Protein AF-A0A944C088-F1 (afdb_monomer_lite)

Secondary structure (DSSP, 8-state):
-HHHHHHHHHHHHHHHHHHHHHHHHHHHHHHHTTT-HHHHHHHHHHTTGGG-HHHHHHHHHHHHHHSHHHHH-HHHHHHHHHHHHHHHHHHHHT--SPPP---HHHHHHHHHHHHHHHHHHHHHHHT--SHHHHHHHHHHHHHHHHHTHHHHHHHHHHHHHHHHHHTT-

Structure (mmCIF, N/CA/C/O backbone):
data_AF-A0A944C088-F1
#
_entry.id   AF-A0A944C088-F1
#
loop_
_atom_site.group_PDB
_atom_site.id
_atom_site.type_symbol
_atom_site.label_atom_id
_atom_site.label_alt_id
_atom_site.label_comp_id
_atom_site.label_asym_id
_atom_site.label_entity_id
_atom_site.label_seq_id
_atom_site.pdbx_PDB_ins_code
_atom_site.Cartn_x
_atom_site.Cartn_y
_atom_site.Cartn_z
_atom_site.occupancy
_atom_site.B_iso_or_equiv
_atom_site.auth_seq_id
_atom_site.auth_comp_id
_atom_site.auth_asym_id
_atom_site.auth_atom_id
_atom_site.pdbx_PDB_model_num
ATOM 1 N N . MET A 1 1 ? -7.227 -4.235 27.560 1.00 57.50 1 MET A N 1
ATOM 2 C CA . MET A 1 1 ? -5.923 -3.818 27.001 1.00 57.50 1 MET A CA 1
ATOM 3 C C . MET A 1 1 ? -5.309 -4.915 26.130 1.00 57.50 1 MET A C 1
ATOM 5 O O . MET A 1 1 ? -5.017 -4.638 24.977 1.00 57.50 1 MET A O 1
ATOM 9 N N . GLU A 1 2 ? -5.229 -6.169 26.596 1.00 76.44 2 GLU A N 1
ATOM 10 C CA . GLU A 1 2 ? -4.625 -7.274 25.820 1.00 76.44 2 GLU A CA 1
ATOM 11 C C . GLU A 1 2 ? -5.345 -7.604 24.500 1.00 76.44 2 GLU A C 1
ATOM 13 O O . GLU A 1 2 ? -4.702 -7.726 23.464 1.00 76.44 2 GLU A O 1
ATOM 18 N N . ILE A 1 3 ? -6.683 -7.662 24.495 1.00 83.31 3 ILE A N 1
ATOM 19 C CA . ILE A 1 3 ? -7.457 -7.999 23.283 1.00 83.31 3 ILE A CA 1
ATOM 20 C C . ILE A 1 3 ? -7.271 -6.946 22.179 1.00 83.31 3 ILE A C 1
ATOM 22 O O . ILE A 1 3 ? -7.073 -7.296 21.021 1.00 83.31 3 ILE A O 1
ATOM 26 N N . SER A 1 4 ? -7.279 -5.654 22.530 1.00 81.88 4 SER A N 1
ATOM 27 C CA . SER A 1 4 ? -7.062 -4.565 21.564 1.00 81.88 4 SER A CA 1
ATOM 28 C C . SER A 1 4 ? -5.669 -4.644 20.931 1.00 81.88 4 SER A C 1
ATOM 30 O O . SER A 1 4 ? -5.515 -4.476 19.722 1.00 81.88 4 SER A O 1
ATOM 32 N N . LEU A 1 5 ? -4.650 -4.979 21.727 1.00 84.25 5 LEU A N 1
ATOM 33 C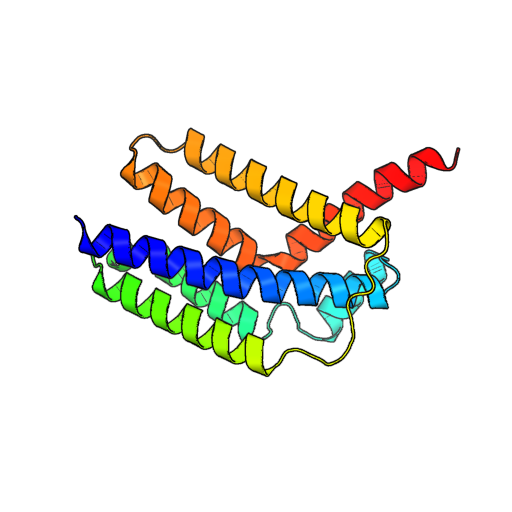 CA . LEU A 1 5 ? -3.292 -5.181 21.231 1.00 84.25 5 LEU A CA 1
ATOM 34 C C . LEU A 1 5 ? -3.218 -6.370 20.261 1.00 84.25 5 LEU A C 1
ATOM 36 O O . LEU A 1 5 ? -2.670 -6.224 19.171 1.00 84.25 5 LEU A O 1
ATOM 40 N N . ILE A 1 6 ? -3.828 -7.509 20.604 1.00 88.38 6 ILE A N 1
ATOM 41 C CA . ILE A 1 6 ? -3.881 -8.691 19.726 1.00 88.38 6 ILE A CA 1
ATOM 42 C C . ILE A 1 6 ? -4.569 -8.355 18.397 1.00 88.38 6 ILE A C 1
ATOM 44 O O . ILE A 1 6 ? -4.057 -8.705 17.333 1.00 88.38 6 ILE A O 1
ATOM 48 N N . VAL A 1 7 ? -5.694 -7.636 18.439 1.00 89.69 7 VAL A N 1
ATOM 49 C CA . VAL A 1 7 ? -6.434 -7.223 17.235 1.00 89.69 7 VAL A CA 1
ATOM 50 C C . VAL A 1 7 ? -5.597 -6.285 16.363 1.00 89.69 7 VAL A C 1
ATOM 52 O O . VAL A 1 7 ? -5.546 -6.477 15.151 1.00 89.69 7 VAL A O 1
ATOM 55 N N . ASN A 1 8 ? -4.890 -5.319 16.953 1.00 88.62 8 ASN A N 1
ATOM 56 C CA . ASN A 1 8 ? -4.021 -4.407 16.205 1.00 88.62 8 ASN A CA 1
ATOM 57 C C . ASN A 1 8 ? -2.825 -5.123 15.563 1.00 88.62 8 ASN A C 1
ATOM 59 O O . ASN A 1 8 ? -2.473 -4.817 14.425 1.00 88.62 8 ASN A O 1
ATOM 63 N N . ILE A 1 9 ? -2.233 -6.108 16.245 1.00 89.19 9 ILE A N 1
ATOM 64 C CA . ILE A 1 9 ? -1.174 -6.947 15.666 1.00 89.19 9 ILE A CA 1
ATOM 65 C C . ILE A 1 9 ? -1.731 -7.781 14.510 1.00 89.19 9 ILE A C 1
ATOM 67 O O . ILE A 1 9 ? -1.136 -7.805 13.433 1.00 89.19 9 ILE A O 1
ATOM 71 N N . ALA A 1 10 ? -2.885 -8.426 14.691 1.00 91.31 10 ALA A N 1
ATOM 72 C CA . ALA A 1 10 ? -3.532 -9.193 13.628 1.00 91.31 10 ALA A CA 1
ATOM 73 C C . ALA A 1 10 ? -3.864 -8.307 12.416 1.00 91.31 10 ALA A C 1
ATOM 75 O O . ALA A 1 10 ? -3.641 -8.705 11.270 1.00 91.31 10 ALA A O 1
ATOM 76 N N . PHE A 1 11 ? -4.328 -7.081 12.666 1.00 93.00 11 PHE A N 1
ATOM 77 C CA . PHE A 1 11 ? -4.589 -6.097 11.626 1.00 93.00 11 PHE A CA 1
ATOM 78 C C . PHE A 1 11 ? -3.311 -5.704 10.884 1.00 93.00 11 PHE A C 1
ATOM 80 O O . PHE A 1 11 ? -3.288 -5.737 9.655 1.00 93.00 11 PHE A O 1
ATOM 87 N N . LEU A 1 12 ? -2.226 -5.416 11.608 1.00 92.88 12 LEU A N 1
ATOM 88 C CA . LEU A 1 12 ? -0.925 -5.105 11.020 1.00 92.88 12 LEU A CA 1
ATOM 89 C C . LEU A 1 12 ? -0.409 -6.248 10.139 1.00 92.88 12 LEU A C 1
ATOM 91 O O . LEU A 1 12 ? 0.051 -5.998 9.027 1.00 92.88 12 LEU A O 1
ATOM 95 N N . VAL A 1 13 ? -0.518 -7.496 10.601 1.00 93.25 13 VAL A N 1
ATOM 96 C CA . VAL A 1 13 ? -0.129 -8.678 9.817 1.00 93.25 13 VAL A CA 1
ATOM 97 C C . VAL A 1 13 ? -0.968 -8.781 8.542 1.00 93.25 13 VAL A C 1
ATOM 99 O O . VAL A 1 13 ? -0.414 -8.991 7.463 1.00 93.25 13 VAL A O 1
ATOM 102 N N . ALA A 1 14 ? -2.285 -8.576 8.627 1.00 94.50 14 ALA A N 1
ATOM 103 C CA . ALA A 1 14 ? -3.159 -8.580 7.455 1.00 94.50 14 ALA A CA 1
ATOM 104 C C . ALA A 1 14 ? -2.774 -7.478 6.450 1.00 94.50 14 ALA A C 1
ATOM 106 O O . ALA A 1 14 ? -2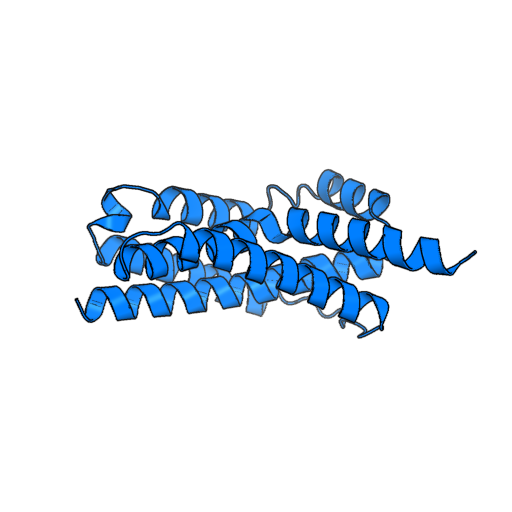.674 -7.747 5.251 1.00 94.50 14 ALA A O 1
ATOM 107 N N . ILE A 1 15 ? -2.490 -6.263 6.929 1.00 94.75 15 ILE A N 1
ATOM 108 C CA . ILE A 1 15 ? -2.031 -5.149 6.088 1.00 94.75 15 ILE A CA 1
ATOM 109 C C . ILE A 1 15 ? -0.688 -5.488 5.438 1.00 94.75 15 ILE A C 1
ATOM 111 O O . ILE A 1 15 ? -0.532 -5.282 4.238 1.00 94.75 15 ILE A O 1
ATOM 115 N N . ALA A 1 16 ? 0.269 -6.029 6.194 1.00 93.00 16 ALA A N 1
ATOM 116 C CA . ALA A 1 16 ? 1.584 -6.402 5.680 1.00 93.00 16 ALA A CA 1
ATOM 117 C C . ALA A 1 16 ? 1.482 -7.459 4.569 1.00 93.00 16 ALA A C 1
ATOM 119 O O . ALA A 1 16 ? 2.175 -7.363 3.553 1.00 93.00 16 ALA A O 1
ATOM 120 N N . LEU A 1 17 ? 0.571 -8.428 4.713 1.00 93.31 17 LEU A N 1
ATOM 121 C CA . LEU A 1 17 ? 0.276 -9.401 3.665 1.00 93.31 17 LEU A CA 1
ATOM 122 C C . LEU A 1 17 ? -0.270 -8.712 2.410 1.00 93.31 17 LEU A C 1
ATOM 124 O O . LEU A 1 17 ? 0.295 -8.905 1.332 1.00 93.31 17 LEU A O 1
ATOM 128 N N . VAL A 1 18 ? -1.305 -7.872 2.527 1.00 94.00 18 VAL A N 1
ATOM 129 C CA . VAL A 1 18 ? -1.848 -7.135 1.370 1.00 94.00 18 VAL A CA 1
ATOM 130 C C . VAL A 1 18 ? -0.770 -6.272 0.714 1.00 94.00 18 VAL A C 1
ATOM 132 O O . VAL A 1 18 ? -0.598 -6.333 -0.504 1.00 94.00 18 VAL A O 1
ATOM 135 N N . LEU A 1 19 ? 0.002 -5.533 1.513 1.00 93.06 19 LEU A N 1
ATOM 136 C CA . LEU A 1 19 ? 1.097 -4.689 1.048 1.00 93.06 19 LEU A CA 1
ATOM 137 C C . LEU A 1 19 ? 2.123 -5.495 0.252 1.00 93.06 19 LEU A C 1
ATOM 139 O O . LEU A 1 19 ? 2.506 -5.080 -0.837 1.00 93.06 19 LEU A O 1
ATOM 143 N N . SER A 1 20 ? 2.542 -6.658 0.755 1.00 90.50 20 SER A N 1
ATOM 144 C CA . SER A 1 20 ? 3.514 -7.510 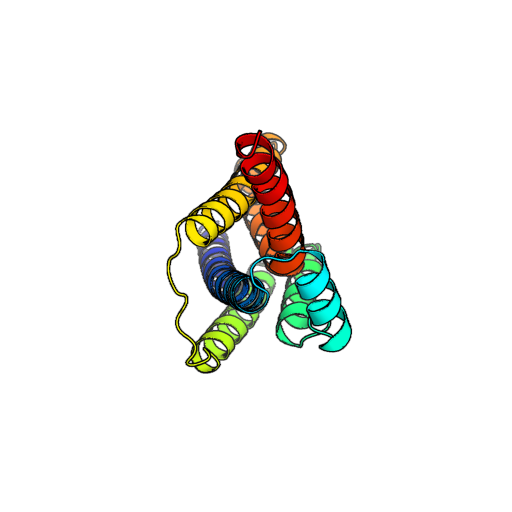0.061 1.00 90.50 20 SER A CA 1
ATOM 145 C C . SER A 1 20 ? 3.014 -7.950 -1.319 1.00 90.50 20 SER A C 1
ATOM 147 O O . SER A 1 20 ? 3.774 -7.956 -2.288 1.00 90.50 20 SER A O 1
ATOM 149 N N . MET A 1 21 ? 1.719 -8.257 -1.441 1.00 90.88 21 MET A N 1
ATOM 150 C CA . MET A 1 21 ? 1.106 -8.674 -2.702 1.00 90.88 21 MET A CA 1
ATOM 151 C C . MET A 1 21 ? 0.919 -7.499 -3.660 1.00 90.88 21 MET A C 1
ATOM 153 O O . MET A 1 21 ? 1.158 -7.651 -4.857 1.00 90.88 21 MET A O 1
ATOM 157 N N . MET A 1 22 ? 0.535 -6.329 -3.145 1.00 90.81 22 MET A N 1
ATOM 158 C CA . MET A 1 22 ? 0.418 -5.101 -3.931 1.00 90.81 22 MET A CA 1
ATOM 159 C C . MET A 1 22 ? 1.781 -4.622 -4.437 1.00 90.81 22 MET A C 1
ATOM 161 O O . MET A 1 22 ? 1.918 -4.351 -5.623 1.00 90.81 22 MET A O 1
ATOM 165 N N . LEU A 1 23 ? 2.813 -4.615 -3.589 1.00 89.75 23 LEU A N 1
ATOM 166 C CA . LEU A 1 23 ? 4.179 -4.282 -4.000 1.00 89.75 23 LEU A CA 1
ATOM 167 C C . LEU A 1 23 ? 4.712 -5.269 -5.032 1.00 89.75 23 LEU A C 1
ATOM 169 O O . LEU A 1 23 ? 5.307 -4.861 -6.025 1.00 89.75 23 LEU A O 1
ATOM 173 N N . ARG A 1 24 ? 4.474 -6.570 -4.835 1.00 88.75 24 ARG A N 1
ATOM 174 C CA . ARG A 1 24 ? 4.844 -7.584 -5.825 1.00 88.75 24 ARG A CA 1
ATOM 175 C C . ARG A 1 24 ? 4.198 -7.290 -7.180 1.00 88.75 24 ARG A C 1
ATOM 177 O O . ARG A 1 24 ? 4.875 -7.372 -8.199 1.00 88.75 24 ARG A O 1
ATOM 184 N N . TRP A 1 25 ? 2.911 -6.952 -7.183 1.00 88.00 25 TRP A N 1
ATOM 185 C CA . TRP A 1 25 ? 2.168 -6.602 -8.391 1.00 88.00 25 TRP A CA 1
ATOM 186 C C . TRP A 1 25 ? 2.731 -5.350 -9.074 1.00 88.00 25 TRP A C 1
ATOM 188 O O . TRP A 1 25 ? 3.040 -5.389 -10.263 1.00 88.00 25 TRP A O 1
ATOM 198 N N . ASP A 1 26 ? 2.927 -4.273 -8.316 1.00 89.00 26 ASP A N 1
ATOM 199 C CA . ASP A 1 26 ? 3.445 -3.004 -8.833 1.00 89.00 26 ASP A CA 1
ATOM 200 C C . ASP A 1 26 ? 4.860 -3.188 -9.423 1.00 89.00 26 ASP A C 1
ATOM 202 O O . ASP A 1 26 ? 5.164 -2.683 -10.505 1.00 89.00 26 ASP A O 1
ATOM 206 N N . LEU A 1 27 ? 5.714 -3.992 -8.775 1.00 88.56 27 LEU A N 1
ATOM 207 C CA . LEU A 1 27 ? 7.055 -4.320 -9.270 1.00 88.56 27 LEU A CA 1
ATOM 208 C C . LEU A 1 27 ? 7.037 -5.198 -10.530 1.00 88.56 27 LEU A C 1
ATOM 210 O O . LEU A 1 27 ? 7.864 -4.982 -11.415 1.00 88.56 27 LEU A O 1
ATOM 214 N N . GLN A 1 28 ? 6.112 -6.161 -10.644 1.00 89.06 28 GLN A N 1
ATOM 215 C CA . GLN A 1 28 ? 5.949 -6.958 -11.872 1.00 89.06 28 GLN A CA 1
ATOM 216 C C . GLN A 1 28 ? 5.594 -6.072 -13.058 1.00 89.06 28 GLN A C 1
ATOM 218 O O . GLN A 1 28 ? 6.170 -6.226 -14.134 1.00 89.06 28 GLN A O 1
ATOM 223 N N . MET A 1 29 ? 4.670 -5.136 -12.856 1.00 88.12 29 MET A N 1
ATOM 224 C CA . MET A 1 29 ? 4.241 -4.228 -13.914 1.00 88.12 29 MET A CA 1
ATOM 225 C C . MET A 1 29 ? 5.361 -3.258 -14.289 1.00 88.12 29 MET A C 1
ATOM 227 O O . MET A 1 29 ? 5.676 -3.120 -15.469 1.00 88.12 29 MET A O 1
ATOM 231 N N . LEU A 1 30 ? 6.067 -2.684 -13.311 1.00 88.88 30 LEU A N 1
ATOM 232 C CA . LEU A 1 30 ? 7.273 -1.895 -13.586 1.00 88.88 30 LEU A CA 1
ATOM 233 C C . LEU A 1 30 ? 8.308 -2.691 -14.389 1.00 88.88 30 LEU A C 1
ATOM 235 O O . LEU A 1 30 ? 8.898 -2.156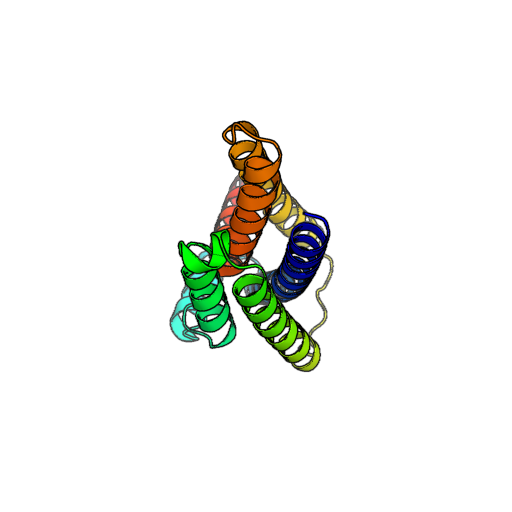 -15.325 1.00 88.88 30 LEU A O 1
ATOM 239 N N . GLN A 1 31 ? 8.511 -3.968 -14.067 1.00 88.44 31 GLN A N 1
ATOM 240 C CA . GLN A 1 31 ? 9.439 -4.828 -14.794 1.00 88.44 31 GLN A CA 1
ATOM 241 C C . GLN A 1 31 ? 8.997 -5.086 -16.244 1.00 88.44 31 GLN A C 1
ATOM 243 O O . GLN A 1 31 ? 9.840 -5.040 -17.140 1.00 88.44 31 GLN A O 1
ATOM 248 N N . GLN A 1 32 ? 7.705 -5.322 -16.491 1.00 88.06 32 GLN A N 1
ATOM 249 C CA . GLN A 1 32 ? 7.161 -5.479 -17.848 1.00 88.06 32 GLN A CA 1
ATOM 250 C C . GLN A 1 32 ? 7.345 -4.209 -18.689 1.00 88.06 32 GLN A C 1
ATOM 252 O O . GLN A 1 32 ? 7.666 -4.291 -19.871 1.00 88.06 32 GLN A O 1
ATOM 257 N N . HIS A 1 33 ? 7.227 -3.041 -18.060 1.00 88.88 33 HIS A N 1
ATOM 258 C CA . HIS A 1 33 ? 7.430 -1.736 -18.688 1.00 88.88 33 HIS A CA 1
ATOM 259 C C . HIS A 1 33 ? 8.895 -1.271 -18.670 1.00 88.88 33 HIS A C 1
ATOM 261 O O . HIS A 1 33 ? 9.175 -0.077 -18.753 1.00 88.88 33 HIS A O 1
ATOM 267 N N . SER A 1 34 ? 9.858 -2.194 -18.526 1.00 85.75 34 SER A N 1
ATOM 268 C CA . SER A 1 34 ? 11.304 -1.897 -18.508 1.00 85.75 34 SER A CA 1
ATOM 269 C C . SER A 1 34 ? 11.703 -0.783 -17.526 1.00 85.75 34 SER A C 1
ATOM 271 O O . SER A 1 34 ? 12.707 -0.087 -17.709 1.00 85.75 34 SER A O 1
ATOM 273 N N . PHE A 1 35 ? 10.921 -0.625 -16.454 1.00 86.06 35 PHE A N 1
ATOM 274 C CA . PHE A 1 35 ? 11.023 0.427 -15.446 1.00 86.06 35 PHE A CA 1
ATOM 275 C C . PHE A 1 35 ? 10.963 1.858 -16.026 1.00 86.06 35 PHE A C 1
ATOM 277 O O . PHE A 1 35 ? 11.577 2.781 -15.472 1.00 86.06 35 PHE A O 1
ATOM 284 N N . SER A 1 36 ? 10.252 2.057 -17.139 1.00 87.38 36 SER A N 1
ATOM 285 C CA . SER A 1 36 ? 9.863 3.382 -17.628 1.00 87.38 36 SER A CA 1
ATOM 286 C C . SER A 1 36 ? 8.747 3.939 -16.744 1.00 87.38 36 SER A C 1
ATOM 288 O O . SER A 1 36 ? 7.681 3.339 -16.610 1.00 87.38 36 SER A O 1
ATOM 290 N N . THR A 1 37 ? 8.991 5.091 -16.114 1.00 88.00 37 THR A N 1
ATOM 291 C CA . THR A 1 37 ? 7.987 5.754 -15.266 1.00 88.00 37 THR A CA 1
ATOM 292 C C . THR A 1 37 ? 6.787 6.235 -16.085 1.00 88.00 37 THR A C 1
ATOM 294 O O . THR A 1 37 ? 5.669 6.183 -15.583 1.00 88.00 37 THR A O 1
ATOM 297 N N . ALA A 1 38 ? 7.009 6.678 -17.330 1.00 88.62 38 ALA A N 1
ATOM 298 C CA . ALA A 1 38 ? 5.944 7.140 -18.219 1.00 88.62 38 ALA A CA 1
ATOM 299 C C . ALA A 1 38 ? 5.011 5.981 -18.598 1.00 88.62 38 ALA A C 1
ATOM 301 O O . ALA A 1 38 ? 3.821 6.036 -18.315 1.00 88.62 38 ALA A O 1
ATOM 302 N N . ASP A 1 39 ? 5.575 4.883 -19.101 1.00 88.06 39 ASP A N 1
ATOM 303 C CA . ASP A 1 39 ? 4.815 3.714 -19.549 1.00 88.06 39 ASP A CA 1
ATOM 304 C C . ASP A 1 39 ? 4.024 3.075 -18.399 1.00 88.06 39 ASP A C 1
ATOM 306 O O . ASP A 1 39 ? 2.879 2.665 -18.577 1.00 88.06 39 ASP A O 1
ATOM 310 N N . TYR A 1 40 ? 4.608 3.016 -17.195 1.00 88.69 40 TYR A N 1
ATOM 311 C CA . TYR A 1 40 ? 3.902 2.510 -16.017 1.00 88.69 40 TYR A CA 1
ATOM 312 C C . TYR A 1 40 ? 2.750 3.432 -15.592 1.00 88.69 40 TYR A C 1
ATOM 314 O O . TYR A 1 40 ? 1.686 2.951 -15.203 1.00 88.69 40 TYR A O 1
ATOM 322 N N . TYR A 1 41 ? 2.930 4.753 -15.686 1.00 88.62 41 TYR A N 1
ATOM 323 C CA . TYR A 1 41 ? 1.860 5.714 -15.416 1.00 88.62 41 TYR A CA 1
ATOM 324 C C . TYR A 1 41 ? 0.722 5.613 -16.444 1.00 88.62 41 TYR A C 1
ATOM 326 O O . TYR A 1 41 ? -0.451 5.579 -16.065 1.00 88.62 41 TYR A O 1
ATOM 334 N N . ASP A 1 42 ? 1.055 5.484 -17.727 1.00 90.25 42 ASP A N 1
ATOM 335 C CA . ASP A 1 42 ? 0.075 5.298 -18.801 1.00 90.25 42 ASP A CA 1
ATOM 336 C C . ASP A 1 42 ? -0.679 3.968 -18.652 1.00 90.25 42 ASP A C 1
ATOM 338 O O . ASP A 1 42 ? -1.895 3.899 -18.862 1.00 90.25 42 ASP A O 1
ATOM 342 N N . TRP A 1 43 ? 0.003 2.912 -18.202 1.00 90.56 43 TRP A N 1
ATOM 343 C CA . TRP A 1 43 ? -0.627 1.639 -17.858 1.00 90.56 43 TRP A CA 1
ATOM 344 C C . TRP A 1 43 ? -1.608 1.762 -16.680 1.00 90.56 43 TRP A C 1
ATOM 346 O O . TRP A 1 43 ? -2.744 1.283 -16.770 1.00 90.56 43 TRP A O 1
ATOM 356 N N . LEU A 1 44 ? -1.211 2.447 -15.599 1.00 88.94 44 LEU A N 1
ATOM 357 C CA . LEU A 1 44 ? -2.082 2.695 -14.443 1.00 88.94 44 LEU A CA 1
ATOM 358 C C . LEU A 1 44 ? -3.366 3.421 -14.855 1.00 88.94 44 LEU A C 1
ATOM 360 O O . LEU A 1 44 ? -4.444 3.089 -14.358 1.00 88.94 44 LEU A O 1
ATOM 364 N N . ARG A 1 45 ? -3.242 4.392 -15.767 1.00 87.75 45 ARG A N 1
ATOM 365 C CA . ARG A 1 45 ? -4.362 5.182 -16.284 1.00 87.75 45 ARG A CA 1
ATOM 366 C C . ARG A 1 45 ? -5.255 4.398 -17.243 1.00 87.75 45 ARG A C 1
ATOM 368 O O . ARG A 1 45 ? -6.461 4.580 -17.214 1.00 87.75 45 ARG A O 1
ATOM 375 N N . SER A 1 46 ? -4.682 3.557 -18.098 1.00 88.50 46 SER A N 1
ATOM 376 C CA . SER A 1 46 ? -5.443 2.788 -19.097 1.00 88.50 46 SER A CA 1
ATOM 377 C C . SER A 1 46 ? -6.159 1.565 -18.521 1.00 88.50 46 SER A C 1
ATOM 379 O O . SER A 1 46 ? -7.150 1.121 -19.093 1.00 88.50 46 SER A O 1
ATOM 381 N N . THR A 1 47 ? -5.680 1.026 -17.398 1.00 84.06 47 THR A N 1
ATOM 382 C CA . THR A 1 47 ? -6.250 -0.177 -16.759 1.00 84.06 47 THR A CA 1
ATOM 383 C C . THR A 1 47 ? -7.193 0.161 -15.595 1.00 84.06 47 THR A C 1
ATOM 385 O O . THR A 1 47 ? -7.691 -0.747 -14.933 1.00 84.06 47 THR A O 1
ATOM 388 N N . ASP A 1 48 ? -7.412 1.451 -15.301 1.00 84.94 48 ASP A N 1
ATOM 389 C CA . ASP A 1 48 ? -8.127 1.929 -14.104 1.00 84.94 48 ASP A CA 1
ATOM 390 C C . ASP A 1 48 ? -7.631 1.258 -12.810 1.00 84.94 48 ASP A C 1
ATOM 392 O O . ASP A 1 48 ? -8.369 1.014 -11.852 1.00 84.94 48 ASP A O 1
ATOM 396 N N . GLU A 1 49 ? -6.334 0.951 -12.759 1.00 85.56 49 GLU A N 1
ATOM 397 C CA . GLU A 1 49 ? -5.742 0.171 -11.674 1.00 85.56 49 GLU A CA 1
ATOM 398 C C . GLU A 1 49 ? -5.818 0.926 -10.336 1.00 85.56 49 GLU A C 1
ATOM 400 O O . GLU A 1 49 ? -5.912 0.307 -9.269 1.00 85.56 49 GLU A O 1
ATOM 405 N N . THR A 1 50 ? -5.827 2.262 -10.388 1.00 81.44 50 THR A N 1
ATOM 406 C CA . THR A 1 50 ? -6.053 3.165 -9.247 1.00 81.44 50 THR A CA 1
ATOM 407 C C . THR A 1 50 ? -7.435 2.970 -8.617 1.00 81.44 50 THR A C 1
ATOM 409 O O . THR A 1 50 ? -7.566 3.086 -7.399 1.00 81.44 50 THR A O 1
ATOM 412 N N . CYS A 1 51 ? -8.431 2.593 -9.420 1.00 84.44 51 CYS A N 1
ATOM 413 C CA . CYS A 1 51 ? -9.807 2.300 -9.018 1.00 84.44 51 CYS A CA 1
ATOM 414 C C . CYS A 1 51 ? -10.113 0.792 -9.006 1.00 84.44 51 CYS A C 1
ATOM 416 O O . CYS A 1 51 ? -11.273 0.387 -8.953 1.00 84.44 51 CYS A O 1
ATOM 418 N N . SER A 1 52 ? -9.090 -0.066 -9.014 1.00 86.69 52 SER A N 1
ATOM 419 C CA . SER A 1 52 ? -9.286 -1.512 -8.901 1.00 86.69 52 SER A CA 1
ATOM 420 C C . SER A 1 52 ? -9.930 -1.894 -7.561 1.00 86.69 52 SER A C 1
ATOM 422 O O . SER A 1 52 ? -9.689 -1.266 -6.526 1.00 86.69 52 SER A O 1
ATOM 424 N N . THR A 1 53 ? -10.705 -2.985 -7.547 1.00 87.25 53 THR A N 1
ATOM 425 C CA . THR A 1 53 ? -11.430 -3.471 -6.356 1.00 87.25 53 THR A CA 1
ATOM 426 C C . THR A 1 53 ? -10.530 -3.574 -5.122 1.00 87.25 53 THR A C 1
ATOM 428 O O . THR A 1 53 ? -10.913 -3.147 -4.038 1.00 87.25 53 THR A O 1
ATOM 431 N N . LYS A 1 54 ? -9.296 -4.071 -5.282 1.00 91.00 54 LYS A N 1
ATOM 432 C CA . LYS A 1 54 ? -8.319 -4.192 -4.188 1.00 91.00 54 LYS A CA 1
ATOM 433 C C . LYS A 1 54 ? -7.924 -2.839 -3.585 1.00 91.00 54 LYS A C 1
ATOM 435 O O . LYS A 1 54 ? -7.758 -2.751 -2.372 1.00 91.00 54 LYS A O 1
ATOM 440 N N . ARG A 1 55 ? -7.796 -1.785 -4.399 1.00 90.75 55 ARG A N 1
ATOM 441 C CA . ARG A 1 55 ? -7.441 -0.439 -3.924 1.00 90.75 55 ARG A CA 1
ATOM 442 C C . ARG A 1 55 ? -8.636 0.268 -3.301 1.00 90.75 55 ARG A C 1
ATOM 444 O O . ARG A 1 55 ? -8.469 0.894 -2.262 1.00 90.75 55 ARG A O 1
ATOM 451 N N . ILE A 1 56 ? -9.835 0.090 -3.859 1.00 93.38 56 ILE A N 1
ATOM 452 C CA . ILE A 1 56 ? -11.074 0.620 -3.270 1.00 93.38 56 ILE A CA 1
ATOM 453 C C . ILE A 1 56 ? -11.325 0.004 -1.890 1.00 93.38 56 ILE A C 1
ATOM 455 O O . ILE A 1 56 ? -11.604 0.733 -0.942 1.00 93.38 56 ILE A O 1
ATOM 459 N N . VAL A 1 57 ? -11.180 -1.319 -1.746 1.00 93.75 57 VAL A N 1
ATOM 460 C CA . VAL A 1 57 ? -11.343 -1.989 -0.445 1.00 93.75 57 VAL A CA 1
ATOM 461 C C . VAL A 1 57 ? -10.308 -1.480 0.561 1.00 93.75 57 VAL A C 1
ATOM 463 O O . VAL A 1 57 ? -10.675 -1.150 1.683 1.00 93.75 57 VAL A O 1
ATOM 466 N N . MET A 1 58 ? -9.039 -1.339 0.166 1.00 94.38 58 MET A N 1
ATOM 467 C CA . MET A 1 58 ? -8.006 -0.778 1.049 1.00 94.38 58 MET A CA 1
ATOM 468 C C . MET A 1 58 ? -8.279 0.678 1.435 1.00 94.38 58 MET A C 1
ATOM 470 O O . MET A 1 58 ? -8.103 1.039 2.595 1.00 94.38 58 MET A O 1
ATOM 474 N N . LEU A 1 59 ? -8.777 1.495 0.505 1.00 93.94 59 LEU A N 1
ATOM 475 C CA . LEU A 1 59 ? -9.183 2.870 0.784 1.00 93.94 59 LEU A CA 1
ATOM 476 C C . LEU A 1 59 ? -10.362 2.920 1.767 1.00 93.94 59 LEU A C 1
ATOM 478 O O . LEU A 1 59 ? -10.349 3.722 2.698 1.00 93.94 59 LEU A O 1
ATOM 482 N N . ALA A 1 60 ? -11.351 2.038 1.608 1.00 94.19 60 ALA A N 1
ATOM 483 C CA . ALA A 1 60 ? -12.467 1.917 2.542 1.00 94.19 60 ALA A CA 1
ATOM 484 C C . ALA A 1 60 ? -11.995 1.484 3.939 1.00 94.19 60 ALA A C 1
ATOM 486 O O . ALA A 1 60 ? -12.450 2.042 4.935 1.00 94.19 60 ALA A O 1
ATOM 487 N N . VAL A 1 61 ? -11.045 0.545 4.024 1.00 94.94 61 VAL A N 1
ATOM 488 C CA . VAL A 1 61 ? -10.424 0.130 5.292 1.00 94.94 61 VAL A CA 1
ATOM 489 C C . VAL A 1 61 ? -9.635 1.279 5.923 1.00 94.94 61 VAL A C 1
ATOM 491 O O . VAL A 1 61 ? -9.742 1.491 7.129 1.00 94.94 61 VAL A O 1
ATOM 494 N N . LEU A 1 62 ? -8.895 2.058 5.130 1.00 94.56 62 LEU A N 1
ATOM 495 C CA . LEU A 1 62 ? -8.178 3.245 5.596 1.00 94.56 62 LEU A CA 1
ATOM 496 C C . LEU A 1 62 ? -9.140 4.279 6.191 1.00 94.56 62 LEU A C 1
ATOM 498 O O . LEU A 1 62 ? -8.958 4.681 7.338 1.00 94.56 62 LEU A O 1
ATOM 502 N N . ILE A 1 63 ? -10.190 4.658 5.462 1.00 93.19 63 ILE A N 1
ATOM 503 C CA . ILE A 1 63 ? -11.201 5.610 5.948 1.00 93.19 63 ILE A CA 1
ATOM 504 C C . ILE A 1 63 ? -11.927 5.048 7.177 1.00 93.19 63 ILE A C 1
ATOM 506 O O . ILE A 1 63 ? -12.098 5.752 8.166 1.00 93.19 63 ILE A O 1
ATOM 510 N N . GLY A 1 64 ? -12.305 3.768 7.156 1.00 91.25 64 GLY A N 1
ATOM 511 C CA . GLY A 1 64 ? -12.952 3.107 8.288 1.00 91.25 64 GLY A CA 1
ATOM 512 C C . GLY A 1 64 ? -12.079 3.115 9.543 1.00 91.25 64 GLY A C 1
ATOM 513 O O . GLY A 1 64 ? -12.573 3.411 10.630 1.00 91.25 64 GLY A O 1
ATOM 514 N N . SER A 1 65 ? -10.774 2.872 9.394 1.00 88.88 65 SER A N 1
ATOM 515 C CA . SER A 1 65 ? -9.821 2.827 10.511 1.00 88.88 65 SER A CA 1
ATOM 516 C C . SER A 1 65 ? -9.585 4.185 11.183 1.00 88.88 65 SER A C 1
ATOM 518 O O . SER A 1 65 ? -9.258 4.242 12.368 1.00 88.88 65 SER A O 1
ATOM 520 N N . THR A 1 66 ? -9.785 5.298 10.471 1.00 87.38 66 THR A N 1
ATOM 521 C CA . THR A 1 66 ? -9.589 6.643 11.037 1.00 87.38 66 THR A CA 1
ATOM 522 C C . THR A 1 66 ? -10.807 7.171 11.796 1.00 87.38 66 THR A C 1
ATOM 524 O O . THR A 1 66 ? -10.677 8.162 12.523 1.00 87.38 66 THR A O 1
ATOM 527 N N . THR A 1 67 ? -11.961 6.502 11.689 1.00 88.69 67 THR A N 1
ATOM 528 C CA . THR A 1 67 ? -13.183 6.864 12.422 1.00 88.69 67 THR A CA 1
ATOM 529 C C . THR A 1 67 ? -13.009 6.746 13.940 1.00 88.69 67 THR A C 1
ATOM 531 O O . THR A 1 67 ? -12.226 5.939 14.441 1.00 88.69 67 THR A O 1
ATOM 534 N N . THR A 1 68 ? -13.771 7.541 14.696 1.00 83.88 68 THR A N 1
ATOM 535 C CA . THR A 1 68 ? -13.811 7.476 16.169 1.00 83.88 68 THR A CA 1
ATOM 536 C C . THR A 1 68 ? -14.229 6.092 16.665 1.00 83.88 68 THR A C 1
ATOM 538 O O . THR A 1 68 ? -13.590 5.540 17.556 1.00 83.88 68 THR A O 1
ATOM 541 N N . TYR A 1 69 ? -15.214 5.471 16.010 1.00 80.94 69 TYR A N 1
ATOM 542 C CA . TYR A 1 69 ? -15.688 4.127 16.350 1.00 80.94 69 TYR A CA 1
ATOM 543 C C . TYR A 1 69 ? -14.609 3.045 16.230 1.00 80.94 69 TYR A C 1
ATOM 545 O O . TYR A 1 69 ? -14.565 2.143 17.064 1.00 80.94 69 TYR A O 1
ATOM 553 N N . ALA A 1 70 ? -13.722 3.128 15.233 1.00 80.19 70 ALA A N 1
ATOM 554 C CA . ALA A 1 70 ? -12.606 2.192 15.108 1.00 80.19 70 ALA A CA 1
ATOM 555 C C . ALA A 1 70 ? -11.576 2.361 16.237 1.00 80.19 70 ALA A C 1
ATOM 557 O O . ALA A 1 70 ? -11.003 1.380 16.702 1.00 80.19 70 ALA A O 1
ATOM 558 N N . LYS A 1 71 ? -11.372 3.589 16.725 1.00 78.00 71 LYS A N 1
ATOM 559 C CA . LYS A 1 71 ? -10.437 3.866 17.827 1.00 78.00 71 LYS A CA 1
ATOM 560 C C . LYS A 1 71 ? -10.966 3.393 19.180 1.00 78.00 71 LYS A C 1
ATOM 562 O O . LYS A 1 71 ? -10.188 2.938 20.011 1.00 78.00 71 LYS A O 1
ATOM 567 N N . GLU A 1 72 ? -12.274 3.494 19.396 1.00 81.06 72 GLU A N 1
ATOM 568 C CA . GLU A 1 72 ? -12.905 3.176 20.682 1.00 81.06 72 GLU A CA 1
ATOM 569 C C . GLU A 1 72 ? -13.345 1.709 20.796 1.00 81.06 72 GLU A C 1
ATOM 571 O O . GLU A 1 72 ? -13.394 1.160 21.898 1.00 81.06 72 GLU A O 1
ATOM 576 N N . SER A 1 73 ? -13.642 1.044 19.674 1.00 86.62 73 SER A N 1
ATOM 577 C CA . SER A 1 73 ? -14.193 -0.313 19.665 1.00 86.62 73 SER A CA 1
ATOM 578 C C . SER A 1 73 ? -13.265 -1.329 19.005 1.00 86.62 73 SER A C 1
ATOM 580 O O . SER A 1 73 ? -13.077 -1.356 17.786 1.00 86.62 73 SER A O 1
ATOM 582 N N . TRP A 1 74 ? -12.772 -2.270 19.813 1.00 85.31 74 TRP A N 1
ATOM 583 C CA . TRP A 1 74 ? -11.976 -3.404 19.335 1.00 85.31 74 TRP A CA 1
ATOM 584 C C . TRP A 1 74 ? -12.743 -4.294 18.340 1.00 85.31 74 TRP A C 1
ATOM 586 O O . TRP A 1 74 ? -12.121 -4.914 17.480 1.00 85.31 74 TRP A O 1
ATOM 596 N N . LEU A 1 75 ? -14.082 -4.334 18.415 1.00 87.94 75 LEU A N 1
ATOM 597 C CA . LEU A 1 75 ? -14.932 -5.094 17.490 1.00 87.94 75 LEU A CA 1
ATOM 598 C C . LEU A 1 75 ? -14.867 -4.530 16.069 1.00 87.94 75 LEU A C 1
ATOM 600 O O . LEU A 1 75 ? -14.796 -5.288 15.104 1.00 87.94 75 LEU A O 1
ATOM 604 N N . VAL A 1 76 ? -14.858 -3.200 15.937 1.00 88.69 76 VAL A N 1
ATOM 605 C CA . VAL A 1 76 ? -14.763 -2.530 14.634 1.00 88.69 76 VAL A CA 1
ATOM 606 C C . VAL A 1 76 ? -13.392 -2.794 14.017 1.00 88.69 76 VAL A C 1
ATOM 608 O O . VAL A 1 76 ? -13.308 -3.154 12.845 1.00 88.69 76 VAL A O 1
ATOM 611 N N . MET A 1 77 ? -12.322 -2.722 14.813 1.00 88.31 77 MET A N 1
ATOM 612 C CA . MET A 1 77 ? -10.974 -3.073 14.351 1.00 88.31 77 MET A CA 1
ATOM 613 C C . MET A 1 77 ? -10.846 -4.549 13.970 1.00 88.31 77 MET A C 1
ATOM 615 O O . MET A 1 77 ? -10.210 -4.864 12.968 1.00 88.31 77 MET A O 1
ATOM 619 N N . ALA A 1 78 ? -11.490 -5.458 14.706 1.00 90.31 78 ALA A N 1
ATOM 620 C CA . ALA A 1 78 ? -11.528 -6.874 14.352 1.00 90.31 78 ALA A CA 1
ATOM 621 C C . ALA A 1 78 ? -12.267 -7.106 13.021 1.00 90.31 78 ALA A C 1
ATOM 623 O O . ALA A 1 78 ? -11.815 -7.888 12.182 1.00 90.31 78 ALA A O 1
ATOM 624 N N . LEU A 1 79 ? -13.362 -6.382 12.778 1.00 93.19 79 LEU A N 1
ATOM 625 C CA . LEU A 1 79 ? -14.072 -6.421 11.501 1.00 93.19 79 LEU A CA 1
ATOM 626 C C . LEU A 1 79 ? -13.199 -5.885 10.357 1.00 93.19 79 LEU A C 1
ATOM 628 O O . LEU A 1 79 ? -13.077 -6.536 9.323 1.00 93.19 79 LEU A O 1
ATOM 632 N N . LEU A 1 80 ? -12.513 -4.756 10.545 1.00 93.75 80 LEU A N 1
ATOM 633 C CA . LEU A 1 80 ? -11.571 -4.240 9.546 1.00 93.75 80 LEU A CA 1
ATOM 634 C C . LEU A 1 80 ? -10.426 -5.228 9.282 1.00 93.75 80 LEU A C 1
ATOM 636 O O . LEU A 1 80 ? -10.072 -5.465 8.129 1.00 93.75 80 LEU A O 1
ATOM 640 N N . ALA A 1 81 ? -9.896 -5.869 10.324 1.00 93.00 81 ALA A N 1
ATOM 641 C CA . ALA A 1 81 ? -8.855 -6.881 10.189 1.00 93.00 81 ALA A CA 1
ATOM 642 C C . ALA A 1 81 ? -9.318 -8.106 9.399 1.00 93.00 81 ALA A C 1
ATOM 644 O O . ALA A 1 81 ? -8.586 -8.580 8.530 1.00 93.00 81 ALA A O 1
ATOM 645 N N . THR A 1 82 ? -10.536 -8.590 9.644 1.00 93.81 82 THR A N 1
ATOM 646 C CA . THR A 1 82 ? -11.100 -9.718 8.888 1.00 93.81 82 THR A CA 1
ATOM 647 C C . THR A 1 82 ? -11.341 -9.365 7.422 1.00 93.81 82 THR A C 1
ATOM 649 O O . THR A 1 82 ? -11.007 -10.172 6.556 1.00 93.81 82 THR A O 1
ATOM 652 N N . VAL A 1 83 ? -11.824 -8.156 7.116 1.00 94.81 83 VAL A N 1
ATOM 653 C CA . VAL A 1 83 ? -11.973 -7.671 5.732 1.00 94.81 83 VAL A CA 1
ATOM 654 C C . VAL A 1 83 ? -10.617 -7.588 5.024 1.00 94.81 83 VAL A C 1
ATOM 656 O O . VAL A 1 83 ? -10.471 -8.101 3.912 1.00 94.81 83 VAL A O 1
ATOM 659 N N . THR A 1 84 ? -9.600 -7.010 5.667 1.00 94.81 84 THR A N 1
ATOM 660 C CA . THR A 1 84 ? -8.242 -6.929 5.101 1.00 94.81 84 THR A CA 1
ATOM 661 C C . THR A 1 84 ? -7.634 -8.310 4.894 1.00 94.81 84 THR A C 1
ATOM 663 O O . THR A 1 84 ? -7.001 -8.566 3.870 1.00 94.81 84 THR A O 1
ATOM 666 N N . LEU A 1 85 ? -7.853 -9.233 5.829 1.00 94.38 85 LEU A N 1
ATOM 667 C CA . LEU A 1 85 ? -7.372 -10.604 5.716 1.00 94.38 85 LEU A CA 1
ATOM 668 C C . LEU A 1 85 ? -8.098 -11.363 4.597 1.00 94.38 85 LEU A C 1
ATOM 670 O O . LEU A 1 85 ? -7.453 -12.064 3.817 1.00 94.38 85 LEU A O 1
ATOM 674 N N . ALA A 1 86 ? -9.409 -11.172 4.440 1.00 94.19 86 ALA A N 1
ATOM 675 C CA . ALA A 1 86 ? -10.163 -11.716 3.314 1.00 94.19 86 ALA A CA 1
ATOM 676 C C . ALA A 1 86 ? -9.603 -11.201 1.979 1.00 94.19 86 ALA A C 1
ATOM 678 O O . ALA A 1 86 ? -9.334 -12.002 1.078 1.00 94.19 86 ALA A O 1
ATOM 679 N N . LEU A 1 87 ? -9.314 -9.899 1.878 1.00 93.62 87 LEU A N 1
ATOM 680 C CA . LEU A 1 87 ? -8.652 -9.326 0.705 1.00 93.62 87 LEU A CA 1
ATOM 681 C C . LEU A 1 87 ? -7.267 -9.950 0.470 1.00 93.62 87 LEU A C 1
ATOM 683 O O . LEU A 1 87 ? -6.955 -10.321 -0.660 1.00 93.62 87 LEU A O 1
ATOM 687 N N . ALA A 1 88 ? -6.458 -10.130 1.517 1.00 91.94 88 ALA A N 1
ATOM 688 C CA . ALA A 1 88 ? -5.155 -10.788 1.412 1.00 91.94 88 ALA A CA 1
ATOM 689 C C . ALA A 1 88 ? -5.287 -12.213 0.849 1.00 91.94 88 ALA A C 1
ATOM 691 O O . ALA A 1 88 ? -4.570 -12.586 -0.077 1.00 91.94 88 ALA A O 1
ATOM 692 N N . THR A 1 89 ? -6.238 -13.006 1.351 1.00 91.75 89 THR A N 1
ATOM 693 C CA . THR A 1 89 ? -6.462 -14.373 0.849 1.00 91.75 89 THR A CA 1
ATOM 694 C C . THR A 1 89 ? -6.948 -14.398 -0.600 1.00 91.75 89 THR A C 1
ATOM 696 O O . THR A 1 89 ? -6.540 -15.272 -1.368 1.00 91.75 89 THR A O 1
ATOM 699 N N . PHE A 1 90 ? -7.775 -13.431 -1.004 1.00 91.12 90 PHE A N 1
ATOM 700 C CA . PHE A 1 90 ? -8.201 -13.276 -2.391 1.00 91.12 90 PHE A CA 1
ATOM 701 C C . PHE A 1 90 ? -7.009 -12.953 -3.303 1.00 91.12 90 PHE A C 1
ATOM 703 O O . PHE A 1 90 ? -6.812 -13.614 -4.324 1.00 91.12 90 PHE A O 1
ATOM 710 N N . LEU A 1 91 ? -6.157 -12.008 -2.896 1.00 88.25 91 LEU A N 1
ATOM 711 C CA . LEU A 1 91 ? -4.951 -11.633 -3.635 1.00 88.25 91 LEU A CA 1
ATOM 712 C C . LEU A 1 91 ? -3.935 -12.782 -3.726 1.00 88.25 91 LEU A C 1
ATOM 714 O O . LEU A 1 91 ? -3.310 -12.944 -4.774 1.00 88.25 91 LEU A O 1
ATOM 718 N N . LEU A 1 92 ? -3.807 -13.624 -2.692 1.00 86.56 92 LEU A N 1
ATOM 719 C CA . LEU A 1 92 ? -2.978 -14.839 -2.743 1.00 86.56 92 LEU A CA 1
ATOM 720 C C . LEU A 1 92 ? -3.453 -15.806 -3.824 1.00 86.56 92 LEU A C 1
ATOM 722 O O . LEU A 1 92 ? -2.637 -16.353 -4.562 1.00 86.56 92 LEU A O 1
ATOM 726 N N . LYS A 1 93 ? -4.767 -16.006 -3.943 1.00 85.75 93 LYS A N 1
ATOM 727 C CA . LYS A 1 93 ? -5.341 -16.886 -4.972 1.00 85.75 93 LYS A CA 1
ATOM 728 C C . LYS A 1 93 ? -5.177 -16.311 -6.378 1.00 85.75 93 LYS A C 1
ATOM 730 O O . LYS A 1 93 ? -5.059 -17.070 -7.334 1.00 85.75 93 LYS A O 1
ATOM 735 N N . GLN A 1 94 ? -5.151 -14.986 -6.504 1.00 79.12 94 GLN A N 1
ATOM 736 C CA . GLN A 1 94 ? -5.047 -14.284 -7.785 1.00 79.12 94 GLN A CA 1
ATOM 737 C C . GLN A 1 94 ? -3.598 -14.075 -8.269 1.00 79.12 94 GLN A C 1
ATOM 739 O O . GLN A 1 94 ? -3.385 -13.457 -9.315 1.00 79.12 94 GLN A O 1
ATOM 744 N N . GLN A 1 95 ? -2.594 -14.577 -7.541 1.00 66.56 95 GLN A N 1
ATOM 745 C CA . GLN A 1 95 ? -1.179 -14.471 -7.915 1.00 66.56 95 GLN A CA 1
ATOM 746 C C . GLN A 1 95 ? -0.959 -14.953 -9.362 1.00 66.56 95 GLN A C 1
ATOM 748 O O . GLN A 1 95 ? -1.115 -16.133 -9.681 1.00 66.56 95 GLN A O 1
ATOM 753 N N . ARG A 1 96 ? -0.601 -14.028 -10.266 1.00 59.25 96 ARG A N 1
ATOM 754 C CA . ARG A 1 96 ? -0.334 -14.353 -11.675 1.00 59.25 96 ARG A CA 1
ATOM 755 C C . ARG A 1 96 ? 0.960 -15.156 -11.816 1.00 59.25 96 ARG A C 1
ATOM 757 O O . ARG A 1 96 ? 1.932 -14.936 -11.098 1.00 59.25 96 ARG A O 1
ATOM 764 N N . LYS A 1 97 ? 0.986 -16.032 -12.828 1.00 52.50 97 LYS A N 1
ATOM 765 C CA . LYS A 1 97 ? 2.093 -16.956 -13.137 1.00 52.50 97 LYS A CA 1
ATOM 766 C C . LYS A 1 97 ? 3.391 -16.290 -13.609 1.00 52.50 97 LYS A C 1
ATOM 768 O O . LYS A 1 97 ? 4.369 -16.999 -13.815 1.00 52.50 97 LYS A O 1
ATOM 773 N N . GLN A 1 98 ? 3.423 -14.973 -13.825 1.00 62.38 98 GLN A N 1
ATOM 774 C CA . GLN A 1 98 ? 4.648 -14.338 -14.303 1.00 62.38 98 GLN A CA 1
ATOM 775 C C . GLN A 1 98 ? 5.671 -14.205 -13.163 1.00 62.38 98 GLN A C 1
ATOM 777 O O . GLN A 1 98 ? 5.373 -13.581 -12.137 1.00 62.38 98 GLN A O 1
ATOM 782 N N . PRO A 1 99 ? 6.865 -14.804 -13.305 1.00 67.44 99 PRO A N 1
ATOM 783 C CA . PRO A 1 99 ? 7.887 -14.737 -12.274 1.00 67.44 99 PRO A CA 1
ATOM 784 C C . PRO A 1 99 ? 8.448 -13.312 -12.180 1.00 67.44 99 PRO A C 1
ATOM 786 O O . PRO A 1 99 ? 8.760 -12.700 -13.199 1.00 67.44 99 PRO A O 1
ATOM 789 N N . LEU A 1 100 ? 8.610 -12.793 -10.953 1.00 71.88 100 LEU A N 1
ATOM 790 C CA . LEU A 1 100 ? 9.519 -11.664 -10.726 1.00 71.88 100 LEU A CA 1
ATOM 791 C C . LEU A 1 100 ? 10.916 -12.150 -11.095 1.00 71.88 100 LEU A C 1
ATOM 793 O O . LEU A 1 100 ? 11.437 -13.057 -10.441 1.00 71.88 100 LEU A O 1
ATOM 797 N N . HIS A 1 101 ? 11.540 -11.542 -12.096 1.00 79.06 101 HIS A N 1
ATOM 798 C CA . HIS A 1 101 ? 12.943 -11.824 -12.357 1.00 79.06 101 HIS A CA 1
ATOM 799 C C . HIS A 1 101 ? 13.796 -10.843 -11.556 1.00 79.06 101 HIS A C 1
ATOM 801 O O . HIS A 1 101 ? 13.858 -9.663 -11.905 1.00 79.06 101 HIS A O 1
ATOM 807 N N . PHE A 1 102 ? 14.415 -11.331 -10.473 1.00 75.50 102 PHE A N 1
ATOM 808 C CA . PHE A 1 102 ? 15.266 -10.582 -9.536 1.00 75.50 102 PHE A CA 1
ATOM 809 C C . PHE A 1 102 ? 16.513 -9.994 -10.207 1.00 75.50 102 PHE A C 1
ATOM 811 O O . PHE A 1 102 ? 17.635 -10.458 -10.035 1.00 75.50 102 PHE A O 1
ATOM 818 N N . SER A 1 103 ? 16.310 -8.926 -10.975 1.00 83.62 103 SER A N 1
ATOM 819 C CA . SER A 1 103 ? 17.381 -8.084 -11.493 1.00 83.62 103 SER A CA 1
ATOM 820 C C . SER A 1 103 ? 17.885 -7.126 -10.410 1.00 83.62 103 SER A C 1
ATOM 822 O O . SER A 1 103 ? 17.139 -6.741 -9.505 1.00 83.62 103 SER A O 1
ATOM 824 N N . LYS A 1 104 ? 19.141 -6.673 -10.537 1.00 84.88 104 LYS A N 1
ATOM 825 C CA . LYS A 1 104 ? 19.731 -5.668 -9.633 1.00 84.88 104 LYS A CA 1
ATOM 826 C C . LYS A 1 104 ? 18.855 -4.416 -9.521 1.00 84.88 104 LYS A C 1
ATOM 828 O O . LYS A 1 104 ? 18.606 -3.942 -8.419 1.00 84.88 104 LYS A O 1
ATOM 833 N N . ARG A 1 105 ? 18.327 -3.921 -10.648 1.00 84.00 105 ARG A N 1
ATOM 834 C CA . ARG A 1 105 ? 17.457 -2.736 -10.673 1.00 84.00 105 ARG A CA 1
ATOM 835 C C . ARG A 1 105 ? 16.148 -2.962 -9.915 1.00 84.00 105 ARG A C 1
ATOM 837 O O . ARG A 1 105 ? 15.728 -2.082 -9.173 1.00 84.00 105 ARG A O 1
ATOM 844 N N . MET A 1 106 ? 15.541 -4.144 -10.040 1.00 86.69 106 MET A N 1
ATOM 845 C CA . MET A 1 106 ? 14.331 -4.475 -9.282 1.00 86.69 106 MET A CA 1
ATOM 846 C C . MET A 1 106 ? 14.596 -4.553 -7.779 1.00 86.69 106 MET A C 1
ATOM 848 O O . MET A 1 106 ? 13.798 -4.046 -6.996 1.00 86.69 106 MET A O 1
ATOM 852 N N . ALA A 1 107 ? 15.715 -5.166 -7.382 1.00 86.44 107 ALA A N 1
ATOM 853 C CA . ALA A 1 107 ? 16.103 -5.267 -5.979 1.00 86.44 107 ALA A CA 1
ATOM 854 C C . ALA A 1 107 ? 16.319 -3.878 -5.363 1.00 86.44 107 ALA A C 1
ATOM 856 O O . ALA A 1 107 ? 15.776 -3.598 -4.297 1.00 86.44 107 ALA A O 1
ATOM 857 N N . ILE A 1 108 ? 17.024 -2.988 -6.072 1.00 88.38 108 ILE A N 1
ATOM 858 C CA . ILE A 1 108 ? 17.211 -1.595 -5.650 1.00 88.38 108 ILE A CA 1
ATOM 859 C C . ILE A 1 108 ? 15.853 -0.896 -5.536 1.00 88.38 108 ILE A C 1
ATOM 861 O O . ILE A 1 108 ? 15.573 -0.312 -4.499 1.00 88.38 108 ILE A O 1
ATOM 865 N N . ASN A 1 109 ? 14.971 -1.014 -6.533 1.00 88.56 109 ASN A N 1
ATOM 866 C CA . ASN A 1 109 ? 13.664 -0.355 -6.488 1.00 88.56 109 ASN A CA 1
ATOM 867 C C . ASN A 1 109 ? 12.777 -0.857 -5.335 1.0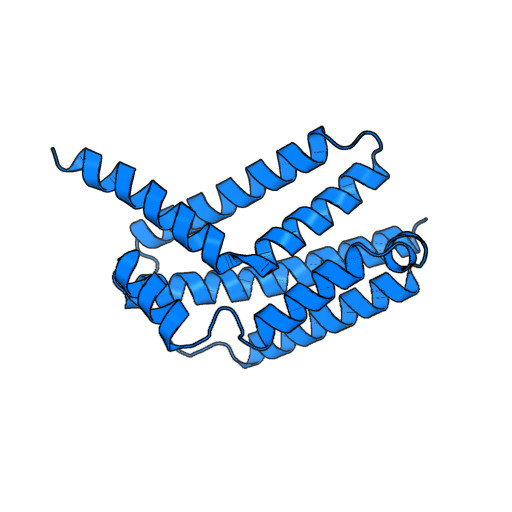0 88.56 109 ASN A C 1
ATOM 869 O O . ASN A 1 109 ? 12.152 -0.062 -4.633 1.00 88.56 109 ASN A O 1
ATOM 873 N N . SER A 1 110 ? 12.750 -2.172 -5.102 1.00 87.50 110 SER A N 1
ATOM 874 C CA . SER A 1 110 ? 12.041 -2.772 -3.968 1.00 87.50 110 SER A CA 1
ATOM 875 C C . SER A 1 110 ? 12.608 -2.277 -2.639 1.00 87.50 110 SER A C 1
ATOM 877 O O . SER A 1 110 ? 11.846 -1.921 -1.742 1.00 87.50 110 SER A O 1
ATOM 879 N N . PHE A 1 111 ? 13.936 -2.228 -2.513 1.00 90.38 111 PHE A N 1
ATOM 880 C CA . PHE A 1 111 ? 14.602 -1.730 -1.317 1.00 90.38 111 PHE A CA 1
ATOM 881 C C . PHE A 1 111 ? 14.301 -0.247 -1.084 1.00 90.38 111 PHE A C 1
ATOM 883 O O . PHE A 1 111 ? 13.907 0.122 0.016 1.00 90.38 111 PHE A O 1
ATOM 890 N N . THR A 1 112 ? 14.391 0.593 -2.119 1.00 90.81 112 THR A N 1
ATOM 891 C CA . THR A 1 112 ? 14.046 2.019 -2.047 1.00 90.81 112 THR A CA 1
ATOM 892 C C . THR A 1 112 ? 12.589 2.219 -1.633 1.00 90.81 112 THR A C 1
ATOM 894 O O . THR A 1 112 ? 12.311 3.054 -0.779 1.00 90.81 112 THR A O 1
ATOM 897 N N . THR A 1 113 ? 11.663 1.422 -2.170 1.00 90.88 113 THR A N 1
ATOM 898 C CA . THR A 1 113 ? 10.237 1.498 -1.810 1.00 90.88 113 THR A CA 1
ATOM 899 C C . THR A 1 113 ? 10.016 1.164 -0.330 1.00 90.88 113 THR A C 1
ATOM 901 O O . THR A 1 113 ? 9.328 1.903 0.373 1.00 90.88 113 THR A O 1
ATOM 904 N N . LEU A 1 114 ? 10.646 0.097 0.174 1.00 90.69 114 LEU A N 1
ATOM 905 C CA . LEU A 1 114 ? 10.576 -0.282 1.591 1.00 90.69 114 LEU A CA 1
ATOM 906 C C . LEU A 1 114 ? 11.277 0.728 2.508 1.00 90.69 114 LEU A C 1
ATOM 908 O O . LEU A 1 114 ? 10.801 0.985 3.611 1.00 90.69 114 LEU A O 1
ATOM 912 N N . LEU A 1 115 ? 12.379 1.325 2.056 1.00 92.75 115 LEU A N 1
ATOM 913 C CA . LEU A 1 115 ? 13.103 2.353 2.797 1.00 92.75 115 LEU A CA 1
ATOM 914 C C . LEU A 1 115 ? 12.238 3.608 2.964 1.00 92.75 115 LEU A C 1
ATOM 916 O O . LEU A 1 115 ? 12.141 4.125 4.075 1.00 92.75 115 LEU A O 1
ATOM 920 N N . ILE A 1 116 ? 11.549 4.053 1.907 1.00 92.81 116 ILE A N 1
ATOM 921 C CA . ILE A 1 116 ? 10.587 5.165 1.985 1.00 92.81 116 ILE A CA 1
ATOM 922 C C . ILE A 1 116 ? 9.473 4.840 2.987 1.00 92.81 116 ILE A C 1
ATOM 924 O O . ILE A 1 116 ? 9.159 5.680 3.831 1.00 92.81 116 ILE A O 1
ATOM 928 N N . ALA A 1 117 ? 8.919 3.623 2.934 1.00 90.75 117 ALA A N 1
ATOM 929 C CA . ALA A 1 117 ? 7.902 3.178 3.887 1.00 90.75 117 ALA A CA 1
ATOM 930 C C . ALA A 1 117 ? 8.415 3.260 5.331 1.00 90.75 117 ALA A C 1
ATOM 932 O O . ALA A 1 117 ? 7.762 3.855 6.181 1.00 90.75 117 ALA A O 1
ATOM 933 N N . CYS A 1 118 ? 9.609 2.721 5.583 1.00 91.31 118 CYS A N 1
ATOM 934 C CA . CYS A 1 118 ? 10.225 2.670 6.905 1.00 91.31 118 CYS A CA 1
ATOM 935 C C . CYS A 1 118 ? 10.515 4.070 7.468 1.00 91.31 118 CYS A C 1
ATOM 937 O O . CYS A 1 118 ? 10.223 4.351 8.634 1.00 91.31 118 CYS A O 1
ATOM 939 N N . ILE A 1 119 ? 11.043 4.981 6.642 1.00 93.50 119 ILE A N 1
ATOM 940 C CA . ILE A 1 119 ? 11.275 6.374 7.046 1.00 93.50 119 ILE A CA 1
ATOM 941 C C . ILE A 1 119 ? 9.946 7.044 7.394 1.00 93.50 119 ILE A C 1
ATOM 943 O O . ILE A 1 119 ? 9.828 7.648 8.460 1.00 93.50 119 ILE A O 1
ATOM 947 N N . PHE A 1 120 ? 8.934 6.903 6.537 1.00 91.88 120 PHE A N 1
ATOM 948 C CA . PHE A 1 120 ? 7.619 7.495 6.764 1.00 91.88 120 PHE A CA 1
ATOM 949 C C . PHE A 1 120 ? 6.977 6.985 8.062 1.00 91.88 120 PHE A C 1
ATOM 951 O O . PHE A 1 120 ? 6.558 7.788 8.895 1.00 91.88 120 PHE A O 1
ATOM 958 N N . THR A 1 121 ? 6.973 5.668 8.289 1.00 90.50 121 THR A N 1
ATOM 959 C CA . THR A 1 121 ? 6.437 5.070 9.523 1.00 90.50 121 THR A CA 1
ATOM 960 C C . THR A 1 121 ? 7.216 5.526 10.758 1.00 90.50 121 THR A C 1
ATOM 962 O O . THR A 1 121 ? 6.617 5.792 11.797 1.00 90.50 121 THR A O 1
ATOM 965 N N . THR A 1 122 ? 8.541 5.677 10.651 1.00 90.50 122 THR A N 1
ATOM 966 C CA . THR A 1 122 ? 9.391 6.140 11.761 1.00 90.50 122 THR A CA 1
ATOM 967 C C . THR A 1 122 ? 9.105 7.595 12.121 1.00 90.50 122 THR A C 1
ATOM 969 O O . THR A 1 122 ? 8.981 7.915 13.301 1.00 90.50 122 THR A O 1
ATOM 972 N N . ILE A 1 123 ? 8.939 8.475 11.129 1.00 92.81 123 ILE A N 1
ATOM 973 C CA . ILE A 1 123 ? 8.565 9.879 11.359 1.00 92.81 123 ILE A CA 1
ATOM 974 C C . ILE A 1 123 ? 7.223 9.948 12.094 1.00 92.81 123 ILE A C 1
ATOM 976 O O . ILE A 1 123 ? 7.113 10.621 13.117 1.00 92.81 123 ILE A O 1
ATOM 980 N N . VAL A 1 124 ? 6.225 9.193 11.627 1.00 92.06 124 VAL A N 1
ATOM 981 C CA . VAL A 1 124 ? 4.897 9.133 12.256 1.00 92.06 124 VAL A CA 1
ATOM 982 C C . VAL A 1 124 ? 4.975 8.613 13.699 1.00 92.06 124 VAL A C 1
ATOM 984 O O . VAL A 1 124 ? 4.312 9.149 14.591 1.00 92.06 124 VAL A O 1
ATOM 987 N N . ALA A 1 125 ? 5.816 7.611 13.961 1.00 89.56 125 ALA A N 1
ATOM 988 C CA . ALA A 1 125 ? 6.041 7.096 15.308 1.00 89.56 125 ALA A CA 1
ATOM 989 C C . ALA A 1 125 ? 6.725 8.127 16.226 1.00 89.56 125 ALA A C 1
ATOM 991 O O . ALA A 1 125 ? 6.343 8.258 17.386 1.00 89.56 125 ALA A O 1
ATOM 992 N N . ILE A 1 126 ? 7.703 8.891 15.730 1.00 91.56 126 ILE A N 1
ATOM 993 C CA . ILE A 1 126 ? 8.390 9.932 16.518 1.00 91.56 126 ILE A CA 1
ATOM 994 C C . ILE A 1 126 ? 7.439 11.083 16.864 1.00 91.56 126 ILE A C 1
ATOM 996 O O . ILE A 1 126 ? 7.484 11.591 17.981 1.00 91.56 126 ILE A O 1
ATOM 1000 N N . MET A 1 127 ? 6.552 11.461 15.941 1.00 91.81 127 MET A N 1
ATOM 1001 C CA . MET A 1 127 ? 5.554 12.517 16.156 1.00 91.81 127 MET A CA 1
ATOM 1002 C C . MET A 1 127 ? 4.428 12.119 17.122 1.00 91.81 127 MET A C 1
ATOM 1004 O O . MET A 1 127 ? 3.616 12.959 17.495 1.00 91.81 127 MET A O 1
ATOM 1008 N N . SER A 1 128 ? 4.345 10.846 17.510 1.00 90.62 128 SER A N 1
ATOM 1009 C CA . SER A 1 128 ? 3.295 10.347 18.396 1.00 90.62 128 SER A CA 1
ATOM 1010 C C . SER A 1 128 ? 3.741 10.418 19.859 1.00 90.62 128 SER A C 1
ATOM 1012 O O . SER A 1 128 ? 4.802 9.913 20.219 1.00 90.62 128 SER A O 1
ATOM 1014 N N . GLU A 1 129 ? 2.920 11.019 20.719 1.00 87.00 129 GLU A N 1
ATOM 1015 C CA . GLU A 1 129 ? 3.301 11.342 22.103 1.00 87.00 129 GLU A CA 1
ATOM 1016 C C . GLU A 1 129 ? 3.278 10.121 23.035 1.00 87.00 129 GLU A C 1
ATOM 1018 O O . GLU A 1 129 ? 4.228 9.877 23.781 1.00 87.00 129 GLU A O 1
ATOM 1023 N N . THR A 1 130 ? 2.219 9.308 22.966 1.00 87.56 130 THR A N 1
ATOM 1024 C CA . THR A 1 130 ? 2.019 8.157 23.861 1.00 87.56 130 THR A CA 1
ATOM 1025 C C . THR A 1 130 ? 2.406 6.835 23.189 1.00 87.56 130 THR A C 1
ATOM 1027 O O . THR A 1 130 ? 2.306 6.714 21.966 1.00 87.56 130 THR A O 1
ATOM 1030 N N . PRO A 1 131 ? 2.834 5.804 23.946 1.00 83.31 131 PRO A N 1
ATOM 1031 C CA . PRO A 1 131 ? 3.183 4.497 23.376 1.00 83.31 131 PRO A CA 1
ATOM 1032 C C . PRO A 1 131 ? 2.017 3.831 22.627 1.00 83.31 131 PRO A C 1
ATOM 1034 O O . PRO A 1 131 ? 2.232 3.177 21.608 1.00 83.31 131 PRO A O 1
ATOM 1037 N N . GLU A 1 132 ? 0.781 4.043 23.076 1.00 80.00 132 GLU A N 1
ATOM 1038 C CA . GLU A 1 132 ? -0.416 3.521 22.408 1.00 80.00 132 GLU A CA 1
ATOM 1039 C C . GLU A 1 132 ? -0.666 4.217 21.063 1.00 80.00 132 GLU A C 1
ATOM 1041 O O . GLU A 1 132 ? -0.876 3.549 20.047 1.00 80.00 132 GLU A O 1
ATOM 1046 N N . LEU A 1 133 ? -0.554 5.552 21.025 1.00 83.69 133 LEU A N 1
ATOM 1047 C CA . LEU A 1 133 ? -0.669 6.326 19.786 1.00 83.69 133 LEU A CA 1
ATOM 1048 C C . LEU A 1 133 ? 0.470 6.009 18.817 1.00 83.69 133 LEU A C 1
ATOM 1050 O O . LEU A 1 133 ? 0.229 5.921 17.616 1.00 83.69 133 LEU A O 1
ATOM 1054 N N . LYS A 1 134 ? 1.689 5.777 19.321 1.00 87.81 134 LYS A N 1
ATOM 1055 C CA . LYS A 1 134 ? 2.837 5.340 18.511 1.00 87.81 134 LYS A CA 1
ATOM 1056 C C . LYS A 1 134 ? 2.519 4.068 17.743 1.00 87.81 134 LYS A C 1
ATOM 1058 O O . LYS A 1 134 ? 2.719 4.026 16.530 1.00 87.81 134 LYS A O 1
ATOM 1063 N N . MET A 1 135 ? 2.006 3.047 18.430 1.00 83.62 135 MET A N 1
ATOM 1064 C CA . MET A 1 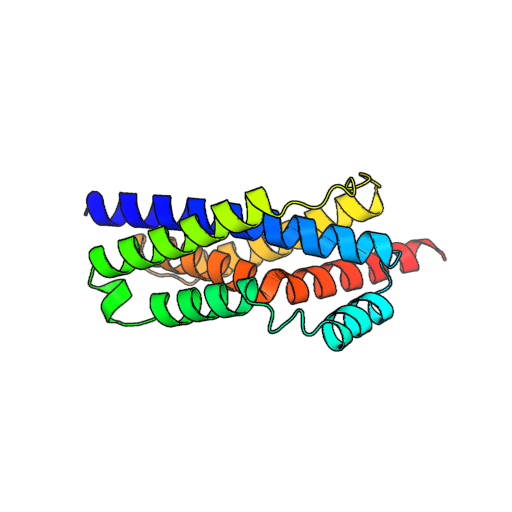135 ? 1.643 1.782 17.794 1.00 83.62 135 MET A CA 1
ATOM 1065 C C . MET A 1 135 ? 0.520 1.988 16.772 1.00 83.62 135 MET A C 1
ATOM 1067 O O . MET A 1 135 ? 0.657 1.573 15.623 1.00 83.62 135 MET A O 1
ATOM 1071 N N . LEU A 1 136 ? -0.555 2.681 17.154 1.00 85.75 136 LEU A N 1
ATOM 1072 C CA . LEU A 1 136 ? -1.722 2.885 16.296 1.00 85.75 136 LEU A CA 1
ATOM 1073 C C . LEU A 1 136 ? -1.389 3.685 15.025 1.00 85.75 136 LEU A C 1
ATOM 1075 O O . LEU A 1 136 ? -1.705 3.260 13.915 1.00 85.75 136 LEU A O 1
ATOM 1079 N N . ASN A 1 137 ? -0.682 4.806 15.169 1.00 89.62 137 ASN A N 1
ATOM 1080 C CA . ASN A 1 137 ? -0.277 5.644 14.042 1.00 89.62 137 ASN A CA 1
ATOM 1081 C C . ASN A 1 137 ? 0.749 4.932 13.141 1.00 89.62 137 ASN A C 1
ATOM 1083 O O . ASN A 1 137 ? 0.752 5.126 11.923 1.00 89.62 137 ASN A O 1
ATOM 1087 N N . SER A 1 138 ? 1.579 4.046 13.702 1.00 88.00 138 SER A N 1
ATOM 1088 C CA . SER A 1 138 ? 2.456 3.175 12.908 1.00 88.00 138 SER A CA 1
ATOM 1089 C C . SER A 1 138 ? 1.648 2.181 12.066 1.00 88.00 138 SER A C 1
ATOM 1091 O O . SER A 1 138 ? 1.915 2.020 10.880 1.00 88.00 138 SER A O 1
ATOM 1093 N N . VAL A 1 139 ? 0.599 1.566 12.622 1.00 90.25 139 VAL A N 1
ATOM 1094 C CA . VAL A 1 139 ? -0.295 0.681 11.850 1.00 90.25 139 VAL A CA 1
ATOM 1095 C C . VAL A 1 139 ? -0.995 1.454 10.727 1.00 90.25 139 VAL A C 1
ATOM 1097 O O . VAL A 1 139 ? -1.031 0.996 9.583 1.00 90.25 139 VAL A O 1
ATOM 1100 N N . TYR A 1 140 ? -1.497 2.655 11.018 1.00 91.44 140 TYR A N 1
ATOM 1101 C CA . TYR A 1 140 ? -2.182 3.490 10.027 1.00 91.44 140 TYR A CA 1
ATOM 1102 C C . TYR A 1 140 ? -1.253 4.012 8.931 1.00 91.44 140 TYR A C 1
ATOM 1104 O O . TYR A 1 140 ? -1.665 4.094 7.776 1.00 91.44 140 TYR A O 1
ATOM 1112 N N . SER A 1 141 ? 0.008 4.306 9.246 1.00 92.62 141 SER A N 1
ATOM 1113 C CA . SER A 1 141 ? 0.992 4.692 8.229 1.00 92.62 141 SER A CA 1
ATOM 1114 C C . SER A 1 141 ? 1.339 3.534 7.289 1.00 92.62 141 SER A C 1
ATOM 1116 O O . SER A 1 141 ? 1.437 3.754 6.081 1.00 92.62 141 SER A O 1
ATOM 1118 N N . VAL A 1 142 ? 1.417 2.293 7.785 1.00 93.62 142 VAL A N 1
ATOM 1119 C CA . VAL A 1 142 ? 1.568 1.105 6.923 1.00 93.62 142 VAL A CA 1
ATOM 1120 C C . VAL A 1 142 ? 0.316 0.882 6.063 1.00 93.62 142 VAL A C 1
ATOM 1122 O O . VAL A 1 142 ? 0.435 0.587 4.874 1.00 93.62 142 VAL A O 1
ATOM 1125 N N . LEU A 1 143 ? -0.887 1.070 6.618 1.00 94.25 143 LEU A N 1
ATOM 1126 C CA . LEU A 1 143 ? -2.148 0.973 5.869 1.00 94.25 143 LEU A CA 1
ATOM 1127 C C . LEU A 1 143 ? -2.248 2.030 4.760 1.00 94.25 143 LEU A C 1
ATOM 1129 O O . LEU A 1 143 ? -2.650 1.721 3.635 1.00 94.25 143 LEU A O 1
ATOM 1133 N N . PHE A 1 144 ? -1.843 3.264 5.058 1.00 94.38 144 PHE A N 1
ATOM 1134 C CA . PHE A 1 144 ? -1.737 4.344 4.081 1.00 94.38 144 PHE A CA 1
ATOM 1135 C C . PHE A 1 144 ? -0.764 3.968 2.960 1.00 94.38 144 PHE A C 1
ATOM 1137 O O . PHE A 1 144 ? -1.099 4.068 1.778 1.00 94.38 144 PHE A O 1
ATOM 1144 N N . PHE A 1 145 ? 0.408 3.446 3.329 1.00 94.00 145 PHE A N 1
ATOM 1145 C CA . PHE A 1 145 ? 1.409 2.992 2.372 1.00 94.00 145 PHE A CA 1
ATOM 1146 C C . PHE A 1 145 ? 0.882 1.871 1.465 1.00 94.00 145 PHE A C 1
ATOM 1148 O O . PHE A 1 145 ? 1.069 1.915 0.251 1.00 94.00 145 PHE A O 1
ATOM 1155 N N . ALA A 1 146 ? 0.162 0.900 2.030 1.00 92.69 146 ALA A N 1
ATOM 1156 C CA . ALA A 1 146 ? -0.460 -0.185 1.277 1.00 92.69 146 ALA A CA 1
ATOM 1157 C C . ALA A 1 146 ? -1.549 0.312 0.318 1.00 92.69 146 ALA A C 1
ATOM 1159 O O . ALA A 1 146 ? -1.594 -0.112 -0.834 1.00 92.69 146 ALA A O 1
ATOM 1160 N N . THR A 1 147 ? -2.380 1.257 0.755 1.00 94.00 147 THR A N 1
ATOM 1161 C CA . THR A 1 147 ? -3.452 1.838 -0.072 1.00 94.00 147 THR A CA 1
ATOM 1162 C C . THR A 1 147 ? -2.887 2.529 -1.317 1.00 94.00 147 THR A C 1
ATOM 1164 O O . THR A 1 147 ? -3.386 2.333 -2.429 1.00 94.00 147 THR A O 1
ATOM 1167 N N . PHE A 1 148 ? -1.792 3.275 -1.151 1.00 93.50 148 PHE A N 1
ATOM 1168 C CA . PHE A 1 148 ? -1.155 4.060 -2.212 1.00 93.50 148 PHE A CA 1
ATOM 1169 C C . PHE A 1 148 ? 0.160 3.450 -2.724 1.00 93.50 148 PHE A C 1
ATOM 1171 O O . PHE A 1 148 ? 1.023 4.171 -3.227 1.00 93.50 148 PHE A O 1
ATOM 1178 N N . SER A 1 149 ? 0.317 2.123 -2.648 1.00 93.06 149 SER A N 1
ATOM 1179 C CA . SER A 1 149 ? 1.564 1.410 -2.993 1.00 93.06 149 SER A CA 1
ATOM 1180 C C . SER A 1 149 ? 2.142 1.780 -4.369 1.00 93.06 149 SER A C 1
ATOM 1182 O O . SER A 1 149 ? 3.359 1.886 -4.537 1.00 93.06 149 SER A O 1
ATOM 1184 N N . TYR A 1 150 ? 1.269 2.043 -5.345 1.00 90.19 150 TYR A N 1
ATOM 1185 C CA . TYR A 1 150 ? 1.633 2.416 -6.711 1.00 90.19 150 TYR A CA 1
ATOM 1186 C C . TYR A 1 150 ? 2.324 3.781 -6.785 1.00 90.19 150 TYR A C 1
ATOM 1188 O O . TYR A 1 150 ? 3.258 3.948 -7.567 1.00 90.19 150 TYR A O 1
ATOM 1196 N N . VAL A 1 151 ? 1.905 4.738 -5.949 1.00 92.38 151 VAL A N 1
ATOM 1197 C CA . VAL A 1 151 ? 2.510 6.074 -5.857 1.00 92.38 151 VAL A CA 1
ATOM 1198 C C . VAL A 1 151 ? 3.920 5.955 -5.300 1.00 92.38 151 VAL A C 1
ATOM 1200 O O . VAL A 1 151 ? 4.863 6.503 -5.866 1.00 92.38 151 VAL A O 1
ATOM 1203 N N . PHE A 1 152 ? 4.092 5.179 -4.231 1.00 92.44 152 PHE A N 1
ATOM 1204 C CA . PHE A 1 152 ? 5.410 4.950 -3.645 1.00 92.44 152 PHE A CA 1
ATOM 1205 C C . PHE A 1 152 ? 6.338 4.189 -4.591 1.00 92.44 152 PHE A C 1
ATOM 1207 O O . PHE A 1 152 ? 7.511 4.538 -4.700 1.00 92.44 152 PHE A O 1
ATOM 1214 N N . SER A 1 153 ? 5.809 3.220 -5.340 1.00 91.38 153 SER A N 1
ATOM 1215 C CA . SER A 1 153 ? 6.568 2.501 -6.368 1.00 91.38 153 SER A CA 1
ATOM 1216 C C . SER A 1 153 ? 7.002 3.419 -7.521 1.00 91.38 153 SER A C 1
ATOM 1218 O O . SER A 1 153 ? 8.126 3.295 -8.008 1.00 91.38 153 SER A O 1
ATOM 1220 N N . LEU A 1 154 ? 6.156 4.378 -7.929 1.00 91.25 154 LEU A N 1
ATOM 1221 C CA . LEU A 1 154 ? 6.504 5.420 -8.908 1.00 91.25 154 LEU A CA 1
ATOM 1222 C C . LEU A 1 154 ? 7.622 6.330 -8.392 1.00 91.25 154 LEU A C 1
ATOM 1224 O O . LEU A 1 154 ? 8.604 6.553 -9.101 1.00 91.25 154 LEU A O 1
ATOM 1228 N N . ILE A 1 155 ? 7.485 6.835 -7.161 1.00 91.94 155 ILE A N 1
ATOM 1229 C CA . ILE A 1 155 ? 8.477 7.713 -6.523 1.00 91.94 155 ILE A CA 1
ATOM 1230 C C . ILE A 1 155 ? 9.817 6.986 -6.395 1.00 91.94 155 ILE A C 1
ATOM 1232 O O . ILE A 1 155 ? 10.850 7.539 -6.771 1.00 91.94 155 ILE A O 1
ATOM 1236 N N . ALA A 1 156 ? 9.808 5.739 -5.919 1.00 92.19 156 ALA A N 1
ATOM 1237 C CA . ALA A 1 156 ? 11.008 4.920 -5.813 1.00 92.19 156 ALA A CA 1
ATOM 1238 C C . ALA A 1 156 ? 11.677 4.727 -7.180 1.00 92.19 156 ALA A C 1
ATOM 1240 O O . ALA A 1 156 ? 12.877 4.972 -7.307 1.00 92.19 156 ALA A O 1
ATOM 1241 N N . ASN A 1 157 ? 10.907 4.390 -8.221 1.00 92.56 157 ASN A N 1
ATOM 1242 C CA . ASN A 1 157 ? 11.468 4.180 -9.554 1.00 92.56 157 ASN A CA 1
ATOM 1243 C C . ASN A 1 157 ? 12.057 5.466 -10.141 1.00 92.56 157 ASN A C 1
ATOM 1245 O O . ASN A 1 157 ? 13.120 5.435 -10.763 1.00 92.56 157 ASN A O 1
ATOM 1249 N N . TRP A 1 158 ? 11.396 6.603 -9.915 1.00 90.75 158 TRP A N 1
ATOM 1250 C CA . TRP A 1 158 ? 11.901 7.911 -10.319 1.00 90.75 158 TRP A CA 1
ATOM 1251 C C . TRP A 1 158 ? 13.213 8.262 -9.603 1.00 90.75 158 TRP A C 1
ATOM 1253 O O . TRP A 1 158 ? 14.183 8.624 -10.269 1.00 90.75 158 TRP A O 1
ATOM 1263 N N . LEU A 1 159 ? 13.287 8.068 -8.281 1.00 90.06 159 LEU A N 1
ATOM 1264 C CA . LEU A 1 159 ? 14.509 8.285 -7.499 1.00 90.06 159 LEU A CA 1
ATOM 1265 C C . LEU A 1 159 ? 15.659 7.404 -7.993 1.00 90.06 159 LEU A C 1
ATOM 1267 O O . LEU A 1 159 ? 16.744 7.905 -8.277 1.00 90.06 159 LEU A O 1
ATOM 1271 N N . VAL A 1 160 ? 15.422 6.102 -8.159 1.00 89.50 160 VAL A N 1
ATOM 1272 C CA . VAL A 1 160 ? 16.431 5.160 -8.668 1.00 89.50 160 VAL A CA 1
ATOM 1273 C C . VAL A 1 160 ? 16.882 5.546 -10.080 1.00 89.50 160 VAL A C 1
ATOM 1275 O O . VAL A 1 160 ? 18.074 5.486 -10.384 1.00 89.50 160 VAL A O 1
ATOM 1278 N N . GLY A 1 161 ? 15.959 6.000 -10.931 1.00 86.19 161 GLY A N 1
ATOM 1279 C CA . GLY A 1 161 ? 16.267 6.506 -12.268 1.00 86.19 161 GLY A CA 1
ATOM 1280 C C . GLY A 1 161 ? 17.194 7.725 -12.263 1.00 86.19 161 GLY A C 1
ATOM 1281 O O . GLY A 1 161 ? 18.073 7.812 -13.120 1.00 86.19 161 GLY A O 1
ATOM 1282 N N . LEU A 1 162 ? 17.056 8.634 -11.290 1.00 85.56 162 LEU A N 1
ATOM 1283 C CA . LEU A 1 162 ? 17.956 9.784 -11.139 1.00 85.56 162 LEU A CA 1
ATOM 1284 C C . LEU A 1 162 ? 19.384 9.362 -10.783 1.00 85.56 162 LEU A C 1
ATOM 1286 O O . LEU A 1 162 ? 20.330 9.924 -11.332 1.00 85.56 162 LEU A O 1
ATOM 1290 N N . PHE A 1 163 ? 19.547 8.375 -9.898 1.00 79.88 163 PHE A N 1
ATOM 1291 C CA . PHE A 1 163 ? 20.870 7.889 -9.496 1.00 79.88 163 PHE A CA 1
ATOM 1292 C C . PHE A 1 163 ? 21.552 7.099 -10.618 1.00 79.88 163 PHE A C 1
ATOM 1294 O O . PHE A 1 163 ? 22.675 7.421 -10.986 1.00 79.88 163 PHE A O 1
ATOM 1301 N N . ILE A 1 164 ? 20.851 6.156 -11.256 1.00 74.25 164 ILE A N 1
ATOM 1302 C CA . ILE A 1 164 ? 21.437 5.327 -12.325 1.00 74.25 164 ILE A CA 1
ATOM 1303 C C . ILE A 1 164 ? 21.792 6.162 -13.566 1.00 74.25 164 ILE A C 1
ATOM 1305 O O . ILE A 1 164 ? 22.800 5.909 -14.218 1.00 74.25 164 ILE A O 1
ATOM 1309 N N . LYS A 1 165 ? 20.994 7.184 -13.903 1.00 61.12 165 LYS A N 1
ATOM 1310 C CA . LYS A 1 165 ? 21.295 8.074 -15.038 1.00 61.12 165 LYS A CA 1
ATOM 1311 C C . LYS A 1 165 ? 22.498 8.987 -14.762 1.00 61.12 165 LYS A C 1
ATOM 1313 O O . LYS A 1 165 ? 23.110 9.477 -15.709 1.00 61.12 165 LYS A O 1
ATOM 1318 N N . LYS A 1 166 ? 22.829 9.224 -13.489 1.00 53.78 166 LYS A N 1
ATOM 1319 C CA . LYS A 1 166 ? 23.977 10.035 -13.069 1.00 53.78 166 LYS A CA 1
ATOM 1320 C C . LYS A 1 166 ? 25.305 9.287 -13.228 1.00 53.78 166 LYS A C 1
ATOM 1322 O O . LYS A 1 166 ? 26.292 9.936 -13.544 1.00 53.78 166 LYS A O 1
ATOM 1327 N N . ASP A 1 167 ? 25.296 7.960 -13.113 1.00 49.50 167 ASP A N 1
ATOM 1328 C CA . ASP A 1 167 ? 26.483 7.099 -13.262 1.00 49.50 167 ASP A CA 1
ATOM 1329 C C . ASP A 1 167 ? 26.858 6.805 -14.734 1.00 49.50 167 ASP A C 1
ATOM 1331 O O . ASP A 1 167 ? 27.817 6.090 -15.008 1.00 49.50 167 ASP A O 1
ATOM 1335 N N . ALA A 1 168 ? 26.095 7.339 -15.698 1.00 47.94 168 ALA A N 1
ATOM 1336 C CA . ALA A 1 168 ? 26.329 7.189 -17.139 1.00 47.94 168 ALA A CA 1
ATOM 1337 C C . ALA A 1 168 ? 27.056 8.395 -17.778 1.00 47.94 168 ALA A C 1
ATOM 1339 O O . ALA A 1 168 ? 26.991 8.580 -18.995 1.00 47.94 168 ALA A O 1
ATOM 1340 N N . LYS A 1 169 ? 27.707 9.234 -16.967 1.00 37.56 169 LYS A N 1
ATOM 1341 C CA . LYS A 1 169 ? 28.589 10.330 -17.392 1.00 37.56 169 LYS A CA 1
ATOM 1342 C C . LYS A 1 169 ? 29.959 10.162 -16.760 1.00 37.56 169 LYS A C 1
ATOM 1344 O O . LYS A 1 169 ? 30.931 10.548 -17.439 1.00 37.56 169 LYS A O 1
#

pLDDT: mean 86.83, std 9.47, range [37.56, 94.94]

Sequence (169 aa):
MEISLIVNIAFLVAIALVLSMMLRWDLQMLQQHSFSTADYYDWLRSTDETCSTKRIVMLAVLIGSTTTYAKESWLVMALLATVTLALATFLLKQQRKQPLHFSKRMAINSFTTLLIACIFTTIVAIMSETPELKMLNSVYSVLFFATFSYVFSLIANWLVGLFIKKDAK

Radius of gyration: 17.11 Å; chains: 1; bounding box: 44×30×46 Å

Foldseek 3Di:
DVLLVVLLVLLLVLLVLLLVLLLVVLLVLCVVVVVDLVVSVVVCVVVVVLVDPLLVLLVVLLVQCPDPCVVVDSVSSNVSSVSSNVSSVVSVVVDDPDDDDDDPLSVQLSVLLVVVLVVQLVVQLVPQDDPVSSSSSSSSSSSVCSSPVNVSSSVSSVVSVVVVVVVVD